Protein AF-A0A922MV18-F1 (afdb_monomer)

Structure (mmCIF, N/CA/C/O backbone):
data_AF-A0A922MV18-F1
#
_entry.id   AF-A0A922MV18-F1
#
loop_
_atom_site.group_PDB
_atom_site.id
_atom_site.type_symbol
_atom_site.label_atom_id
_atom_site.label_alt_id
_atom_site.label_comp_id
_atom_site.label_asym_id
_atom_site.label_entity_id
_atom_site.label_seq_id
_atom_site.pdbx_PDB_ins_code
_atom_site.Ca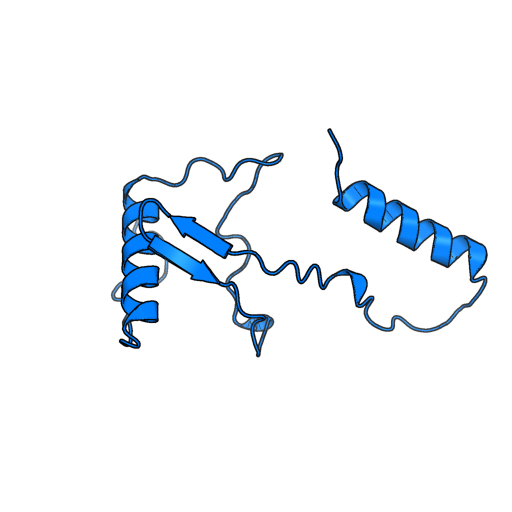rtn_x
_atom_site.Cartn_y
_atom_site.Cartn_z
_atom_site.occupancy
_atom_site.B_iso_or_equiv
_atom_site.auth_seq_id
_atom_site.auth_comp_id
_atom_site.auth_asym_id
_atom_site.auth_atom_id
_atom_site.pdbx_PDB_model_num
ATOM 1 N N . MET A 1 1 ? -24.865 -8.878 10.117 1.00 49.31 1 MET A N 1
ATOM 2 C CA . MET A 1 1 ? -23.537 -8.640 9.509 1.00 49.31 1 MET A CA 1
ATOM 3 C C . MET A 1 1 ? -22.761 -9.949 9.530 1.00 49.31 1 MET A C 1
ATOM 5 O O . MET A 1 1 ? -22.601 -10.530 10.596 1.00 49.31 1 MET A O 1
ATOM 9 N N . TYR A 1 2 ? -22.380 -10.472 8.365 1.00 51.28 2 TYR A N 1
ATOM 10 C CA . TYR A 1 2 ? -21.567 -11.687 8.259 1.00 51.28 2 TYR A CA 1
ATOM 11 C C . TYR A 1 2 ? -20.140 -11.362 8.718 1.00 51.28 2 TYR A C 1
ATOM 13 O O . TYR A 1 2 ? -19.487 -10.519 8.112 1.00 51.28 2 TYR A O 1
ATOM 21 N N . ASN A 1 3 ? -19.680 -11.979 9.811 1.00 59.25 3 ASN A N 1
ATOM 22 C CA . ASN A 1 3 ? -18.330 -11.771 10.331 1.00 59.25 3 ASN A CA 1
ATOM 23 C C . ASN A 1 3 ? -17.463 -13.000 10.002 1.00 59.25 3 ASN A C 1
ATOM 25 O O . ASN A 1 3 ? -17.527 -13.999 10.730 1.00 59.25 3 ASN A O 1
ATOM 29 N N . PRO A 1 4 ? -16.649 -12.947 8.932 1.00 59.06 4 PRO A N 1
ATOM 30 C CA . PRO A 1 4 ? -15.876 -14.095 8.460 1.00 59.06 4 PRO A CA 1
ATOM 31 C C . PRO A 1 4 ? -14.924 -14.643 9.533 1.00 59.06 4 PRO A C 1
ATOM 33 O O . PRO A 1 4 ? -14.683 -15.848 9.588 1.00 59.06 4 PRO A O 1
ATOM 36 N N . ALA A 1 5 ? -14.449 -13.800 10.459 1.00 56.66 5 ALA A N 1
ATOM 37 C CA . ALA A 1 5 ? -13.563 -14.221 11.543 1.00 56.66 5 ALA A CA 1
ATOM 38 C C . ALA A 1 5 ? -14.259 -15.133 12.570 1.00 56.66 5 ALA A C 1
ATOM 40 O O . ALA A 1 5 ? -13.632 -16.039 13.124 1.00 56.66 5 ALA A O 1
ATOM 41 N N . ILE A 1 6 ? -15.556 -14.922 12.822 1.00 68.44 6 ILE A N 1
ATOM 42 C CA . ILE A 1 6 ? -16.352 -15.770 13.723 1.00 68.44 6 ILE A CA 1
ATOM 43 C C . ILE A 1 6 ? -16.608 -17.129 13.064 1.00 68.44 6 ILE A C 1
ATOM 45 O O . ILE A 1 6 ? -16.490 -18.165 13.718 1.00 68.44 6 ILE A O 1
ATOM 49 N N . THR A 1 7 ? -16.905 -17.133 11.765 1.00 70.94 7 THR A N 1
ATOM 50 C CA . THR A 1 7 ? -17.158 -18.347 10.978 1.00 70.94 7 THR A CA 1
ATOM 51 C C . THR A 1 7 ? -15.931 -19.256 10.937 1.00 70.94 7 THR A C 1
ATOM 53 O O . THR A 1 7 ? -16.041 -20.448 11.209 1.00 70.94 7 THR A O 1
ATOM 56 N N . VAL A 1 8 ? -14.745 -18.685 10.704 1.00 67.62 8 VAL A N 1
ATOM 57 C CA . VAL A 1 8 ? -13.473 -19.430 10.677 1.00 67.62 8 VAL A CA 1
ATOM 58 C C . VAL A 1 8 ? -13.162 -20.055 12.039 1.00 67.62 8 VAL A C 1
ATOM 60 O O . VAL A 1 8 ? -12.853 -21.241 12.115 1.00 67.62 8 VAL A O 1
ATOM 63 N N . ARG A 1 9 ? -13.338 -19.305 13.138 1.00 70.94 9 ARG A N 1
ATOM 64 C CA . ARG A 1 9 ? -13.160 -19.844 14.499 1.00 70.94 9 ARG A CA 1
ATOM 65 C C . ARG A 1 9 ? -14.120 -20.993 14.801 1.00 70.94 9 ARG A C 1
ATOM 67 O O . ARG A 1 9 ? -13.731 -21.954 15.456 1.00 70.94 9 ARG A O 1
ATOM 74 N N . ARG A 1 10 ? -15.368 -20.898 14.335 1.00 73.38 10 ARG A N 1
ATOM 75 C CA . ARG A 1 10 ? -16.366 -21.963 14.503 1.00 73.38 10 ARG A CA 1
ATOM 76 C C . ARG A 1 10 ? -15.973 -23.228 13.746 1.00 73.38 10 ARG A C 1
ATOM 78 O O . ARG A 1 10 ? -16.091 -24.305 14.316 1.00 73.38 10 ARG A O 1
ATOM 85 N N . ILE A 1 11 ? -15.469 -23.100 12.520 1.00 77.00 11 ILE A N 1
ATOM 86 C CA . ILE A 1 11 ? -14.998 -24.234 11.711 1.00 77.00 11 ILE A CA 1
ATOM 87 C C . ILE A 1 11 ? -13.788 -24.912 12.370 1.00 77.00 11 ILE A C 1
ATOM 89 O O . ILE A 1 11 ? -13.792 -26.131 12.510 1.00 77.00 11 ILE A O 1
ATOM 93 N N . ASP A 1 12 ? -12.813 -24.145 12.867 1.00 65.75 12 ASP A N 1
ATOM 94 C CA . ASP A 1 12 ? -11.641 -24.691 13.574 1.00 65.75 12 ASP A CA 1
ATOM 95 C C . ASP A 1 12 ? -12.033 -25.485 14.827 1.00 65.75 12 ASP A C 1
ATOM 97 O O . ASP A 1 12 ? -11.519 -26.577 15.083 1.00 65.75 12 ASP A O 1
ATOM 101 N N . VAL A 1 13 ? -12.975 -24.950 15.608 1.00 73.88 13 VAL A N 1
ATOM 102 C CA . VAL A 1 13 ? -13.514 -25.640 16.787 1.00 73.88 13 VAL A CA 1
ATOM 103 C C . VAL A 1 13 ? -14.234 -26.923 16.376 1.00 73.88 13 VAL A C 1
ATOM 105 O O . VAL A 1 13 ? -14.047 -27.956 17.013 1.00 73.88 13 VAL A O 1
ATOM 108 N N . LEU A 1 14 ? -15.012 -26.886 15.295 1.00 77.25 14 LEU A N 1
ATOM 109 C CA . LEU A 1 14 ? -15.774 -28.031 14.804 1.00 77.25 14 LEU A CA 1
ATOM 110 C C . LEU A 1 14 ? -14.843 -29.152 14.310 1.00 77.25 14 LEU A C 1
ATOM 112 O O . LEU A 1 14 ? -15.015 -30.303 14.706 1.00 77.25 14 LEU A O 1
ATOM 116 N N . ILE A 1 15 ? -13.796 -28.814 13.549 1.00 74.19 15 ILE A N 1
ATOM 117 C CA . ILE A 1 15 ? -12.749 -29.753 13.107 1.00 74.19 15 ILE A CA 1
ATOM 118 C C . ILE A 1 15 ? -12.022 -30.364 14.312 1.00 74.19 15 ILE A C 1
ATOM 120 O O . ILE A 1 15 ? -11.760 -31.566 14.330 1.00 74.19 15 ILE A O 1
ATOM 124 N N . ARG A 1 16 ? -11.736 -29.565 15.350 1.00 65.62 16 ARG A N 1
ATOM 125 C CA . ARG A 1 16 ? -11.120 -30.053 16.593 1.00 65.62 16 ARG A CA 1
ATOM 126 C C . ARG A 1 16 ? -12.012 -31.053 17.329 1.00 65.62 16 ARG A C 1
ATOM 128 O O . ARG A 1 16 ? -11.499 -32.043 17.844 1.00 65.62 16 ARG A O 1
ATOM 135 N N . ILE A 1 17 ? -13.316 -30.786 17.393 1.00 79.62 17 ILE A N 1
ATOM 136 C CA . ILE A 1 17 ? -14.289 -31.647 18.078 1.00 79.62 17 ILE A CA 1
ATOM 137 C C . ILE A 1 17 ? -14.483 -32.957 17.307 1.00 79.62 17 ILE A C 1
ATOM 139 O O . ILE A 1 17 ? -14.427 -34.025 17.908 1.00 79.62 17 ILE A O 1
ATOM 143 N N . LEU A 1 18 ? -14.659 -32.894 15.983 1.00 79.94 18 LEU A N 1
ATOM 144 C CA . LEU A 1 18 ? -14.866 -34.088 15.155 1.00 79.94 18 LEU A CA 1
ATOM 145 C C . LEU A 1 18 ? -13.595 -34.920 14.957 1.00 79.94 18 LEU A C 1
ATOM 147 O O . LEU A 1 18 ? -13.676 -36.135 14.807 1.00 79.94 18 LEU A O 1
ATOM 151 N N . GLY A 1 19 ? -12.421 -34.288 14.939 1.00 67.62 19 GLY A N 1
ATOM 152 C CA . GLY A 1 19 ? -11.176 -34.951 14.567 1.00 67.62 19 GLY A CA 1
ATOM 153 C C . GLY A 1 19 ? -10.583 -35.875 15.630 1.00 67.62 19 GLY A C 1
ATOM 154 O O . GLY A 1 19 ? -9.706 -36.656 15.278 1.00 67.62 19 GLY A O 1
ATOM 155 N N . ASN A 1 20 ? 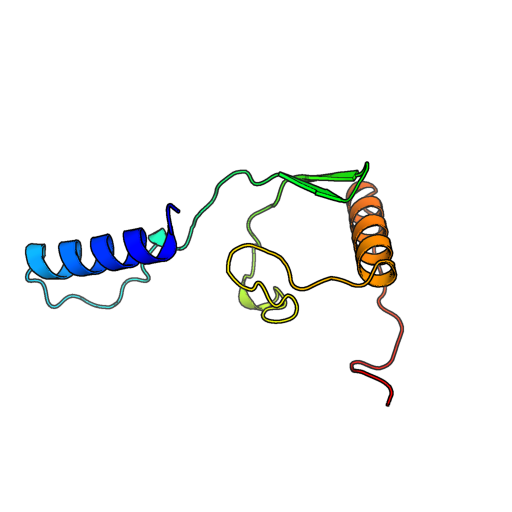-10.996 -35.771 16.902 1.00 63.31 20 ASN A N 1
ATOM 156 C CA . ASN A 1 20 ? -10.511 -36.506 18.091 1.00 63.31 20 ASN A CA 1
ATOM 157 C C . ASN A 1 20 ? -8.987 -36.804 18.163 1.00 63.31 20 ASN A C 1
ATOM 159 O O . ASN A 1 20 ? -8.542 -37.692 18.891 1.00 63.31 20 ASN A O 1
ATOM 163 N N . ARG A 1 21 ? -8.155 -36.071 17.410 1.00 56.44 21 ARG A N 1
ATOM 164 C CA . ARG A 1 21 ? -6.736 -36.364 17.186 1.00 56.44 21 ARG A CA 1
ATOM 165 C C . ARG A 1 21 ? -5.859 -35.377 17.943 1.00 56.44 21 ARG A C 1
ATOM 167 O O . ARG A 1 21 ? -5.876 -34.175 17.688 1.00 56.44 21 ARG A O 1
ATOM 174 N N . LYS A 1 22 ? -5.011 -35.916 18.822 1.00 59.38 22 LYS A N 1
ATOM 175 C CA . LYS A 1 22 ? -3.792 -35.255 19.304 1.00 59.38 22 LYS A CA 1
ATOM 176 C C . LYS A 1 22 ? -2.749 -35.284 18.183 1.00 59.38 22 LYS A C 1
ATOM 178 O O . LYS A 1 22 ? -1.904 -36.170 18.167 1.00 59.38 22 LYS A O 1
ATOM 183 N N . VAL A 1 23 ? -2.820 -34.369 17.219 1.00 50.91 23 VAL A N 1
ATOM 184 C CA . VAL A 1 23 ? -1.764 -34.227 16.206 1.00 50.91 23 VAL A CA 1
ATOM 185 C C . VAL A 1 23 ? -1.444 -32.750 16.018 1.00 50.91 23 VAL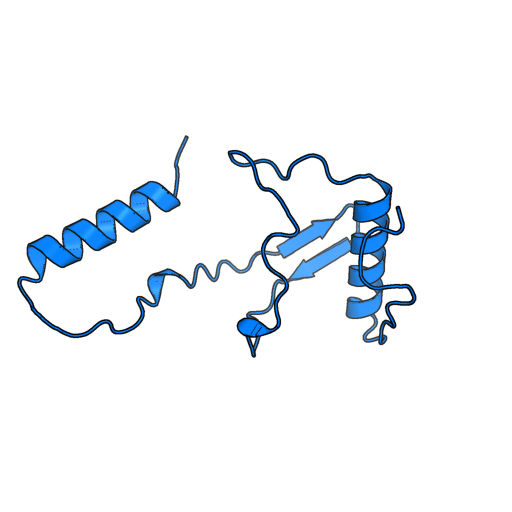 A C 1
ATOM 187 O O . VAL A 1 23 ? -2.285 -31.975 15.585 1.00 50.91 23 VAL A O 1
ATOM 190 N N . ILE A 1 24 ? -0.229 -32.419 16.464 1.00 50.34 24 ILE A N 1
ATOM 191 C CA . ILE A 1 24 ? 0.741 -31.435 15.969 1.00 50.34 24 ILE A CA 1
ATOM 192 C C . ILE A 1 24 ? 0.139 -30.281 15.163 1.00 50.34 24 ILE A C 1
ATOM 194 O O . ILE A 1 24 ? -0.439 -30.485 14.101 1.00 50.34 24 ILE A O 1
ATOM 198 N N . LEU A 1 25 ? 0.378 -29.067 15.668 1.00 52.53 25 LEU A N 1
ATOM 199 C CA . LEU A 1 25 ? 0.147 -27.764 15.043 1.00 52.53 25 LEU A CA 1
ATOM 200 C C . LEU A 1 25 ? 0.794 -27.677 13.644 1.00 52.53 25 LEU A C 1
ATOM 202 O O . LEU A 1 25 ? 1.798 -26.997 13.453 1.00 52.53 25 LEU A O 1
ATOM 206 N N . ALA A 1 26 ? 0.228 -28.350 12.648 1.00 52.91 26 ALA A N 1
ATOM 207 C CA . ALA A 1 26 ? 0.424 -27.979 11.262 1.00 52.91 26 ALA A CA 1
ATOM 208 C C . ALA A 1 26 ? -0.321 -26.656 11.076 1.00 52.91 26 ALA A C 1
ATOM 210 O O . ALA A 1 26 ? -1.518 -26.561 11.360 1.00 52.91 26 ALA A O 1
ATOM 211 N N . ALA A 1 27 ? 0.421 -25.614 10.701 1.00 50.72 27 ALA A N 1
ATOM 212 C CA . ALA A 1 27 ? -0.105 -24.274 10.503 1.00 50.72 27 ALA A CA 1
ATOM 213 C C . ALA A 1 27 ? -1.348 -24.341 9.611 1.00 50.72 27 ALA A C 1
ATOM 215 O O . ALA A 1 27 ? -1.271 -24.789 8.471 1.00 50.72 27 ALA A O 1
ATOM 216 N N . ASN A 1 28 ? -2.487 -23.926 10.164 1.00 46.84 28 ASN A N 1
ATOM 217 C CA . ASN A 1 28 ? -3.772 -23.954 9.488 1.00 46.84 28 ASN A CA 1
ATOM 218 C C . ASN A 1 28 ? -3.688 -23.085 8.215 1.00 46.84 28 ASN A C 1
ATOM 220 O O . ASN A 1 28 ? -3.584 -21.856 8.340 1.00 46.84 28 ASN A O 1
ATOM 224 N N . PRO A 1 29 ? -3.711 -23.668 6.998 1.00 48.69 29 PRO A N 1
ATOM 225 C CA . PRO A 1 29 ? -3.604 -22.896 5.766 1.00 48.69 29 PRO A CA 1
ATOM 226 C C . PRO A 1 29 ? -4.851 -22.038 5.524 1.00 48.69 29 PRO A C 1
ATOM 228 O O . PRO A 1 29 ? -4.818 -21.164 4.675 1.00 48.69 29 PRO A O 1
ATOM 231 N N . VAL A 1 30 ? -5.922 -22.174 6.320 1.00 46.12 30 VAL A N 1
ATOM 232 C CA . VAL A 1 30 ? -7.163 -21.377 6.210 1.00 46.12 30 VAL A CA 1
ATOM 233 C C . VAL A 1 30 ? -6.939 -19.867 6.441 1.00 46.12 30 VAL A C 1
ATOM 235 O O . VAL A 1 30 ? -7.814 -19.049 6.165 1.00 46.12 30 VAL A O 1
ATOM 238 N N . ARG A 1 31 ? -5.740 -19.443 6.870 1.00 43.03 31 ARG A N 1
ATOM 239 C CA . ARG A 1 31 ? -5.341 -18.024 6.849 1.00 43.03 31 ARG A CA 1
ATOM 240 C C . ARG A 1 31 ? -4.967 -17.487 5.464 1.00 43.03 31 ARG A C 1
ATOM 242 O O . ARG A 1 31 ? -4.748 -16.283 5.352 1.00 43.03 31 ARG A O 1
ATOM 249 N N . SER A 1 32 ? -4.917 -18.319 4.427 1.00 40.69 32 SER A N 1
ATOM 250 C CA . SER A 1 32 ? -4.886 -17.863 3.041 1.00 40.69 32 SER A CA 1
ATOM 251 C C . SER A 1 32 ? -6.310 -17.567 2.571 1.00 40.69 32 SER A C 1
ATOM 253 O O . SER A 1 32 ? -6.873 -18.299 1.760 1.00 40.69 32 SER A O 1
ATOM 255 N N . TYR A 1 33 ? -6.895 -16.468 3.054 1.00 40.59 33 TYR A N 1
ATOM 256 C CA . TYR A 1 33 ? -7.852 -15.755 2.209 1.00 40.59 33 TYR A CA 1
ATOM 257 C C . TYR A 1 33 ? -7.032 -15.151 1.068 1.00 40.59 33 TYR A C 1
ATOM 259 O O . TYR A 1 33 ? -6.499 -14.052 1.173 1.00 40.59 33 TYR A O 1
ATOM 267 N N . SER A 1 34 ? -6.834 -15.953 0.026 1.00 44.09 34 SER A N 1
ATOM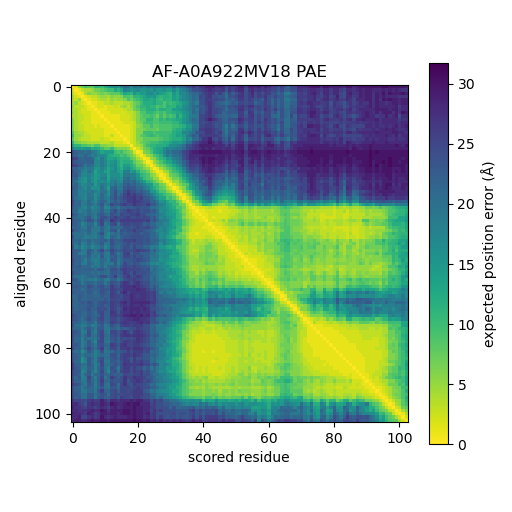 268 C CA . SER A 1 34 ? -6.457 -15.481 -1.297 1.00 44.09 34 SER A CA 1
ATOM 269 C C . SER A 1 34 ? -7.761 -15.257 -2.048 1.00 44.09 34 SER A C 1
ATOM 271 O O . SER A 1 34 ? -8.128 -16.057 -2.901 1.00 44.09 34 SER A O 1
ATOM 273 N N . SER A 1 35 ? -8.511 -14.220 -1.682 1.00 46.22 35 SER A N 1
ATOM 274 C CA . SER A 1 35 ? -9.331 -13.577 -2.698 1.00 46.22 35 SER A CA 1
ATOM 275 C C . SER A 1 35 ? -8.374 -12.752 -3.546 1.00 46.22 35 SER A C 1
ATOM 277 O O . SER A 1 35 ? -7.442 -12.138 -3.024 1.00 46.22 35 SER A O 1
ATOM 279 N N . GLU A 1 36 ? -8.544 -12.801 -4.859 1.00 56.50 36 GLU A N 1
ATOM 280 C CA . GLU A 1 36 ? -7.896 -11.903 -5.811 1.00 56.50 36 GLU A CA 1
ATOM 281 C C . GLU A 1 36 ? -8.381 -10.468 -5.537 1.00 56.50 36 GLU A C 1
ATOM 283 O O . GLU A 1 36 ? -9.191 -9.902 -6.266 1.00 56.50 36 GLU A O 1
ATOM 288 N N . ASP A 1 37 ? -7.952 -9.891 -4.413 1.00 71.19 37 ASP A N 1
ATOM 289 C CA . ASP A 1 37 ? -8.404 -8.586 -3.961 1.00 71.19 37 ASP A CA 1
ATOM 290 C C . ASP A 1 37 ? -7.656 -7.525 -4.763 1.00 71.19 37 ASP A C 1
ATOM 292 O O . ASP A 1 37 ? -6.441 -7.326 -4.666 1.00 71.19 37 ASP A O 1
ATOM 296 N N . LYS A 1 38 ? -8.414 -6.831 -5.598 1.00 81.56 38 LYS A N 1
ATOM 297 C CA . LYS A 1 38 ? -7.978 -5.632 -6.295 1.00 81.56 38 LYS A CA 1
ATOM 298 C C . LYS A 1 38 ? -8.164 -4.441 -5.356 1.00 81.56 38 LYS A C 1
ATOM 300 O O . LYS A 1 38 ? -9.271 -4.167 -4.906 1.00 81.56 38 LYS A O 1
ATOM 305 N N . VAL A 1 39 ? -7.087 -3.714 -5.066 1.00 84.94 39 VAL A N 1
ATOM 306 C CA . VAL A 1 39 ? -7.144 -2.480 -4.267 1.00 84.94 39 VAL A CA 1
ATOM 307 C C . VAL A 1 39 ? -7.306 -1.299 -5.207 1.00 84.94 39 VAL A C 1
ATOM 309 O O . VAL A 1 39 ? -6.570 -1.166 -6.185 1.00 84.94 39 VAL A O 1
ATOM 312 N N . THR A 1 40 ? -8.260 -0.426 -4.907 1.00 86.12 40 THR A N 1
ATOM 313 C CA . THR A 1 40 ? -8.508 0.823 -5.636 1.00 86.12 40 THR A CA 1
ATOM 314 C C . THR A 1 40 ? -8.344 2.007 -4.692 1.00 86.12 40 THR A C 1
ATOM 316 O O . THR A 1 40 ? -9.023 2.073 -3.668 1.00 86.12 40 THR A O 1
ATOM 319 N N . ILE A 1 41 ? -7.477 2.963 -5.032 1.00 87.06 41 ILE A N 1
ATOM 320 C CA . ILE A 1 41 ? -7.369 4.246 -4.323 1.00 87.06 41 ILE A CA 1
ATOM 321 C C . ILE A 1 41 ? -7.655 5.365 -5.321 1.00 87.06 41 ILE A C 1
ATOM 323 O O . ILE A 1 41 ? -6.758 5.831 -6.023 1.00 87.06 41 ILE A O 1
ATOM 327 N N . GLY A 1 42 ? -8.904 5.832 -5.352 1.00 85.25 42 GLY A N 1
ATOM 328 C CA . GLY A 1 42 ? -9.375 6.779 -6.362 1.00 85.25 42 GLY A CA 1
ATOM 329 C C . GLY A 1 42 ? -9.385 6.146 -7.750 1.00 85.25 42 GLY A C 1
ATOM 330 O O . GLY A 1 42 ? -10.107 5.187 -7.982 1.00 85.25 42 GLY A O 1
ATO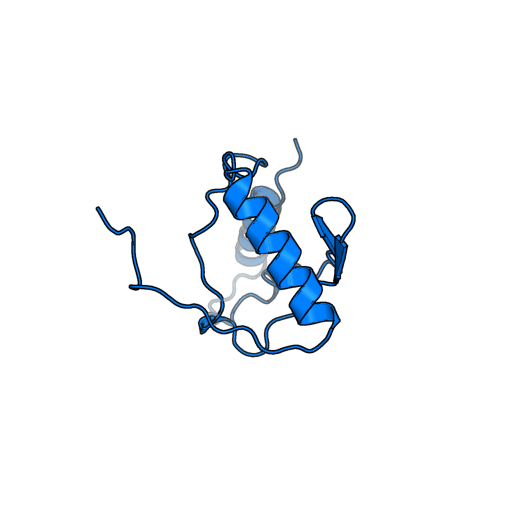M 331 N N . ASP A 1 43 ? -8.569 6.688 -8.646 1.00 88.94 43 ASP A N 1
ATOM 332 C CA . ASP A 1 43 ? -8.431 6.312 -10.055 1.00 88.94 43 ASP A CA 1
ATOM 333 C C . ASP A 1 43 ? -7.407 5.191 -10.306 1.00 88.94 43 ASP A C 1
ATOM 335 O O . ASP A 1 43 ? -7.362 4.608 -11.388 1.00 88.94 43 ASP A O 1
ATOM 339 N N . VAL A 1 44 ? -6.590 4.860 -9.304 1.00 90.06 44 VAL A N 1
ATOM 340 C CA . VAL A 1 44 ? -5.500 3.886 -9.436 1.00 90.06 44 VAL A CA 1
ATOM 341 C C . VAL A 1 44 ? -5.921 2.561 -8.832 1.00 90.06 44 VAL A C 1
ATOM 343 O O . VAL A 1 44 ? -6.422 2.515 -7.704 1.00 90.06 44 VAL A O 1
ATOM 346 N N . SER A 1 45 ? -5.679 1.478 -9.566 1.00 90.00 45 SER A N 1
ATOM 347 C CA . SER A 1 45 ? -5.995 0.139 -9.105 1.00 90.00 45 SER A CA 1
ATOM 348 C C . SER A 1 45 ? -4.865 -0.851 -9.327 1.00 90.00 45 SER A C 1
ATOM 350 O O . SER A 1 45 ? -4.191 -0.810 -10.353 1.00 90.00 45 SER A O 1
ATOM 352 N N . LYS A 1 46 ? -4.680 -1.752 -8.360 1.00 88.06 46 LYS A N 1
ATOM 353 C CA . LYS A 1 46 ? -3.635 -2.768 -8.386 1.00 88.06 46 LYS A CA 1
ATOM 354 C C . LYS A 1 46 ? -4.124 -4.071 -7.761 1.00 88.06 46 LYS A C 1
ATOM 356 O O . LYS A 1 46 ? -4.789 -4.065 -6.727 1.00 88.06 46 LYS A O 1
ATOM 361 N N . GLU A 1 47 ? -3.752 -5.184 -8.377 1.00 89.31 47 GLU A N 1
ATOM 362 C CA . GLU A 1 47 ? -4.009 -6.530 -7.860 1.00 89.31 47 GLU A CA 1
ATOM 363 C C . GLU A 1 47 ? -3.059 -6.860 -6.702 1.00 89.31 47 GLU A C 1
ATOM 365 O O . GLU A 1 47 ? -1.842 -6.633 -6.787 1.00 89.31 47 GLU A O 1
ATOM 370 N N . ILE A 1 48 ? -3.602 -7.390 -5.601 1.00 83.38 48 ILE A N 1
ATOM 371 C CA . ILE A 1 48 ? -2.793 -7.822 -4.462 1.00 83.38 48 ILE A CA 1
ATOM 372 C C . ILE A 1 48 ? -2.086 -9.129 -4.812 1.00 83.38 48 ILE A C 1
ATOM 374 O O . ILE A 1 48 ? -2.705 -10.160 -5.056 1.00 83.38 48 ILE A O 1
ATOM 378 N N . LYS A 1 49 ? -0.752 -9.095 -4.772 1.00 82.88 49 LYS A N 1
ATOM 379 C CA . LYS A 1 49 ? 0.089 -10.289 -4.890 1.00 82.88 49 LYS A CA 1
ATOM 380 C C . LYS A 1 49 ? 0.362 -10.864 -3.507 1.00 82.88 49 LYS A C 1
ATOM 382 O O . LYS A 1 49 ? 0.697 -10.122 -2.581 1.00 82.88 49 LYS A O 1
ATOM 387 N N . SER A 1 50 ? 0.303 -12.188 -3.383 1.00 81.50 50 SER A N 1
ATOM 388 C CA . SER A 1 50 ? 0.737 -12.873 -2.167 1.00 81.50 50 SER A CA 1
ATOM 389 C C . SER A 1 50 ? 2.226 -12.580 -1.913 1.00 81.50 50 SER A C 1
ATOM 391 O O . SER A 1 50 ? 3.060 -12.851 -2.787 1.00 81.50 50 SER A O 1
ATOM 393 N N . PRO A 1 51 ? 2.595 -12.016 -0.753 1.00 81.75 51 PRO A N 1
ATOM 394 C CA . PRO A 1 51 ? 3.976 -11.650 -0.472 1.00 81.75 51 PRO A CA 1
ATOM 395 C C . PRO A 1 51 ? 4.852 -12.902 -0.351 1.00 81.75 51 PRO A C 1
ATOM 397 O O . PRO A 1 51 ? 4.508 -13.835 0.370 1.00 81.75 51 PRO A O 1
ATOM 400 N N . LYS A 1 52 ? 6.025 -12.902 -1.001 1.00 83.75 52 LYS A N 1
ATOM 401 C CA . LYS A 1 52 ? 7.000 -14.011 -0.909 1.00 83.75 52 LYS A CA 1
ATOM 402 C C . LYS A 1 52 ? 7.524 -14.220 0.515 1.00 83.75 52 LYS A C 1
ATOM 404 O O . LYS A 1 52 ? 7.815 -15.342 0.906 1.00 83.75 52 LYS A O 1
ATOM 409 N N 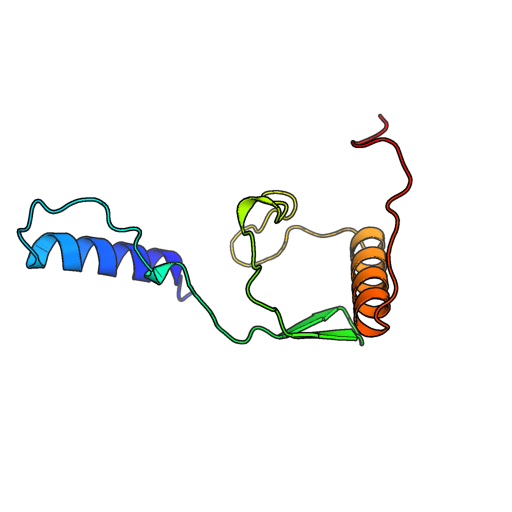. LYS A 1 53 ? 7.667 -13.129 1.273 1.00 84.38 53 LYS A N 1
ATOM 410 C CA . LYS A 1 53 ? 8.131 -13.126 2.663 1.00 84.38 53 LYS A CA 1
ATOM 411 C C . LYS A 1 53 ? 7.173 -12.305 3.505 1.00 84.38 53 LYS A C 1
ATOM 413 O O . LYS A 1 53 ? 7.152 -11.078 3.427 1.00 84.38 53 LYS A O 1
ATOM 418 N N . VAL A 1 54 ? 6.351 -13.000 4.280 1.00 82.25 54 VAL A N 1
ATOM 419 C CA . VAL A 1 54 ? 5.269 -12.379 5.049 1.00 82.25 54 VAL A CA 1
ATOM 420 C C . VAL A 1 54 ? 5.816 -11.574 6.236 1.00 82.25 54 VAL A C 1
ATOM 422 O O . VAL A 1 54 ? 5.186 -10.602 6.646 1.00 82.25 54 VAL A O 1
ATOM 425 N N . GLU A 1 55 ? 6.989 -11.931 6.772 1.00 85.12 55 GLU A N 1
ATOM 426 C CA . GLU A 1 55 ? 7.618 -11.203 7.884 1.00 85.12 55 GLU A CA 1
ATOM 427 C C . GLU A 1 55 ? 8.008 -9.755 7.553 1.00 85.12 55 GLU A C 1
ATOM 429 O O . GLU A 1 55 ? 8.017 -8.915 8.449 1.00 85.12 55 GLU A O 1
ATOM 434 N N . TYR A 1 56 ? 8.285 -9.441 6.283 1.00 83.19 56 TYR A N 1
ATOM 435 C CA . TYR A 1 56 ? 8.668 -8.091 5.856 1.00 83.19 56 TYR A CA 1
ATOM 436 C C . TYR A 1 56 ? 7.476 -7.194 5.544 1.00 83.19 56 TYR A C 1
ATOM 438 O O . TYR A 1 56 ? 7.658 -6.021 5.230 1.00 83.19 56 TYR A O 1
ATOM 446 N N . VAL A 1 57 ? 6.254 -7.723 5.619 1.00 82.88 57 VAL A N 1
ATOM 447 C CA . VAL A 1 57 ? 5.053 -6.922 5.411 1.00 82.88 57 VAL A CA 1
ATOM 448 C C . VAL A 1 57 ? 4.756 -6.155 6.702 1.00 82.88 57 VAL A C 1
ATOM 450 O O . VAL A 1 57 ? 4.490 -6.789 7.728 1.00 82.88 57 VAL A O 1
ATOM 453 N N . PRO A 1 58 ? 4.760 -4.809 6.685 1.00 77.62 58 PRO A N 1
ATOM 454 C CA . PRO A 1 58 ? 4.471 -4.013 7.869 1.00 77.62 58 PRO A CA 1
ATOM 455 C C . PRO A 1 58 ? 3.049 -4.287 8.366 1.00 77.62 58 PRO A C 1
ATOM 457 O O . PRO A 1 58 ? 2.067 -4.124 7.641 1.00 77.62 58 PRO A O 1
ATOM 460 N N . ARG A 1 59 ? 2.926 -4.709 9.625 1.00 75.69 59 ARG A N 1
ATOM 461 C CA . ARG A 1 59 ? 1.638 -4.976 10.281 1.00 75.69 59 ARG A CA 1
ATOM 462 C C . ARG A 1 59 ? 1.333 -3.878 11.296 1.00 75.69 59 ARG A C 1
ATOM 464 O O . ARG A 1 59 ? 2.248 -3.253 11.814 1.00 75.69 59 ARG A O 1
ATOM 471 N N . LYS A 1 60 ? 0.050 -3.707 11.635 1.00 71.88 60 LYS A N 1
ATOM 472 C CA . LYS A 1 60 ? -0.450 -2.787 12.683 1.00 71.88 60 LYS A CA 1
ATOM 473 C C . LYS A 1 60 ? -0.373 -1.280 12.371 1.00 71.88 60 LYS A C 1
ATOM 475 O O . LYS A 1 60 ? -0.639 -0.482 13.259 1.00 71.88 60 LYS A O 1
ATOM 480 N N . TYR A 1 61 ? -0.058 -0.883 11.137 1.00 70.62 61 TYR A N 1
ATOM 481 C CA . TYR A 1 61 ? -0.074 0.533 10.725 1.00 70.62 61 TYR A CA 1
ATOM 482 C C . TYR A 1 61 ? -1.474 1.040 10.363 1.00 70.62 61 TYR A C 1
ATOM 484 O O . TYR A 1 61 ? -1.759 2.225 10.497 1.00 70.62 61 TYR A O 1
ATOM 492 N N . LEU A 1 62 ? -2.350 0.136 9.924 1.00 70.00 62 LEU A N 1
ATOM 493 C CA . LEU A 1 62 ? -3.758 0.415 9.680 1.00 70.00 62 LEU A CA 1
ATOM 494 C C . LEU A 1 62 ? -4.554 -0.140 10.859 1.00 70.00 62 LEU A C 1
ATOM 496 O O . LEU A 1 62 ? -4.520 -1.344 11.122 1.00 70.00 62 LEU A O 1
ATOM 500 N N . THR A 1 63 ? -5.231 0.743 11.586 1.00 64.38 63 THR A N 1
ATOM 501 C CA . THR A 1 63 ? -6.235 0.339 12.572 1.00 64.38 63 THR A CA 1
ATOM 502 C C . THR A 1 63 ? -7.547 0.188 11.817 1.00 64.38 63 THR A 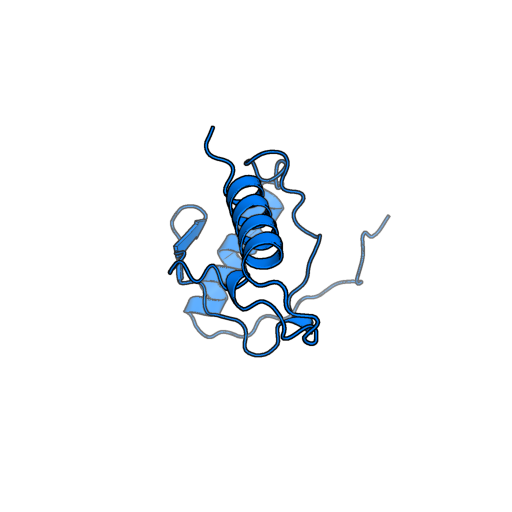C 1
ATOM 504 O O . THR A 1 63 ? -8.073 1.150 11.268 1.00 64.38 63 THR A O 1
ATOM 507 N N . ILE A 1 64 ? -8.008 -1.049 11.681 1.00 62.72 64 ILE A N 1
ATOM 508 C CA . ILE A 1 64 ? -9.304 -1.363 11.080 1.00 62.72 64 ILE A CA 1
ATOM 509 C C . ILE A 1 64 ? -10.240 -1.568 12.267 1.00 62.72 64 ILE A C 1
ATOM 511 O O . ILE A 1 64 ? -10.035 -2.511 13.033 1.00 62.72 64 ILE A O 1
ATOM 515 N N . GLU A 1 65 ? -11.194 -0.660 12.460 1.00 55.88 65 GLU A N 1
ATOM 516 C CA . GLU A 1 65 ? -12.240 -0.802 13.475 1.00 55.88 65 GLU A CA 1
ATOM 517 C C . GLU A 1 65 ? -13.522 -1.272 12.771 1.00 55.88 65 GLU A C 1
ATOM 519 O O . GLU A 1 65 ? -13.968 -0.661 11.805 1.00 55.88 65 GLU A O 1
ATOM 524 N N . ASP A 1 66 ? -14.041 -2.422 13.214 1.00 48.09 66 ASP A N 1
ATOM 525 C CA . ASP A 1 66 ? -15.307 -3.099 12.870 1.00 48.09 66 ASP A CA 1
ATOM 526 C C . ASP A 1 66 ? -15.684 -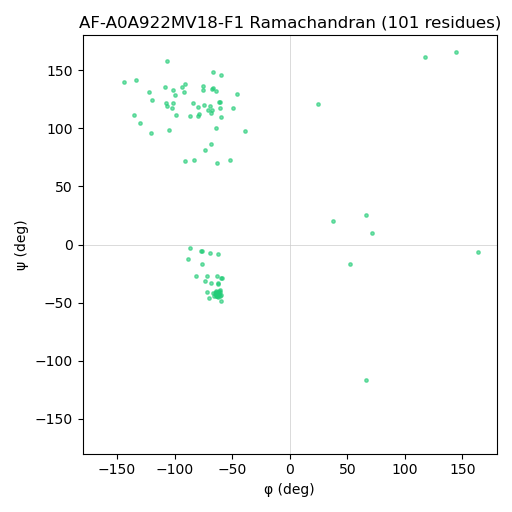3.389 11.408 1.00 48.09 66 ASP A C 1
ATOM 528 O O . ASP A 1 66 ? -16.510 -4.268 11.200 1.00 48.09 66 ASP A O 1
ATOM 532 N N . THR A 1 67 ? -15.057 -2.747 10.425 1.00 54.12 67 THR A N 1
ATOM 533 C CA . THR A 1 67 ? -15.061 -2.996 8.962 1.00 54.12 67 THR A CA 1
ATOM 534 C C . THR A 1 67 ? -14.537 -1.768 8.209 1.00 54.12 67 THR A C 1
ATOM 536 O O . THR A 1 67 ? -14.337 -1.828 6.998 1.00 54.12 67 THR A O 1
ATOM 539 N N . GLU A 1 68 ? -14.287 -0.662 8.911 1.00 52.56 68 GLU A N 1
ATOM 540 C CA . GLU A 1 68 ? -13.815 0.591 8.345 1.00 52.56 68 GLU A CA 1
ATOM 541 C C . GLU A 1 68 ? -12.354 0.824 8.734 1.00 52.56 68 GLU A C 1
ATOM 543 O O . GLU A 1 68 ? -11.917 0.619 9.871 1.00 52.56 68 GLU A O 1
ATOM 548 N N . ILE A 1 69 ? -11.552 1.236 7.755 1.00 62.06 69 ILE A N 1
ATOM 549 C CA . ILE A 1 69 ? -10.194 1.697 8.023 1.00 62.06 69 ILE A CA 1
ATOM 550 C C . ILE A 1 69 ? -10.349 3.006 8.797 1.00 62.06 69 ILE A C 1
ATOM 552 O O . ILE A 1 69 ? -10.876 3.973 8.243 1.00 62.06 69 ILE A O 1
ATOM 556 N N . LYS A 1 70 ? -9.901 3.043 10.061 1.00 59.50 70 LYS A N 1
ATOM 557 C CA . LYS A 1 70 ? -9.866 4.271 10.863 1.00 59.50 70 LYS A CA 1
ATOM 558 C C . LYS A 1 70 ? -9.288 5.386 10.007 1.00 59.50 70 LYS A C 1
ATOM 560 O O . LYS A 1 70 ? -8.252 5.180 9.372 1.00 59.50 70 LYS A O 1
ATOM 565 N N . SER A 1 71 ? -9.993 6.517 9.970 1.00 59.91 71 SER A N 1
ATOM 566 C CA . SER A 1 71 ? -9.806 7.605 9.008 1.00 59.91 71 SER A CA 1
ATOM 567 C C . SER A 1 71 ? -8.332 7.867 8.685 1.00 59.91 71 SER A C 1
ATOM 569 O O . SER A 1 71 ? -7.601 8.552 9.403 1.00 59.91 71 SER A O 1
ATOM 571 N N . LEU A 1 72 ? -7.877 7.299 7.567 1.00 72.06 72 LEU A N 1
ATOM 572 C CA . LEU A 1 72 ? -6.580 7.639 7.008 1.00 72.06 72 LEU A CA 1
ATOM 573 C C . LEU A 1 72 ? -6.630 9.109 6.608 1.00 72.06 72 LEU A C 1
ATOM 575 O O . LEU A 1 72 ? -7.566 9.552 5.938 1.00 72.06 72 LEU A O 1
ATOM 579 N N . SER A 1 73 ? -5.610 9.869 6.998 1.00 81.44 73 SER A N 1
ATOM 580 C CA . SER A 1 73 ? -5.515 11.257 6.561 1.00 81.44 73 SER A CA 1
ATOM 581 C C . SER A 1 73 ? -5.447 11.320 5.028 1.00 81.44 73 SER A C 1
ATOM 583 O O . SER A 1 73 ? -4.859 10.451 4.374 1.00 81.44 73 SER A O 1
ATOM 585 N N . GLN A 1 74 ? -6.026 12.365 4.433 1.00 84.94 74 GLN A N 1
ATOM 586 C CA . GLN A 1 74 ? -6.012 12.543 2.976 1.00 84.94 74 GLN A CA 1
ATOM 587 C C . GLN A 1 74 ? -4.585 12.641 2.411 1.00 84.94 74 GLN A C 1
ATOM 589 O O . GLN A 1 74 ? -4.335 12.222 1.281 1.00 84.94 74 GLN A O 1
ATOM 594 N N . SER A 1 75 ? -3.622 13.136 3.198 1.00 85.69 75 SER A N 1
ATOM 595 C CA . SER A 1 75 ? -2.208 13.123 2.810 1.00 85.69 75 SER A CA 1
ATOM 596 C C . SER A 1 75 ? -1.656 11.698 2.746 1.00 85.69 75 SER A C 1
ATOM 598 O O . SER A 1 75 ? -0.976 11.361 1.779 1.00 85.69 75 SER A O 1
ATOM 600 N N . THR A 1 76 ? -2.001 10.830 3.702 1.00 84.19 76 THR A N 1
ATOM 601 C CA . THR A 1 76 ? -1.612 9.413 3.674 1.00 84.19 76 THR A CA 1
ATOM 602 C C . THR A 1 76 ? -2.209 8.690 2.468 1.00 84.19 76 THR A C 1
ATOM 604 O O . THR A 1 76 ? -1.485 7.975 1.781 1.00 84.19 76 THR A O 1
ATOM 607 N N . LEU A 1 77 ? -3.493 8.906 2.158 1.00 86.69 77 LEU A N 1
ATOM 608 C CA . LEU A 1 77 ? -4.138 8.307 0.981 1.00 86.69 77 LEU A CA 1
ATOM 609 C C . LEU A 1 77 ? -3.501 8.772 -0.330 1.00 86.69 77 LEU A C 1
ATOM 611 O O . LEU A 1 77 ? -3.256 7.953 -1.216 1.00 86.69 77 LEU A O 1
ATOM 615 N N . ARG A 1 78 ? -3.177 10.065 -0.443 1.00 89.12 78 ARG A N 1
ATOM 616 C CA . ARG A 1 78 ? -2.453 10.606 -1.600 1.00 89.12 78 ARG A CA 1
ATOM 617 C C . ARG A 1 78 ? -1.076 9.960 -1.755 1.00 89.12 78 ARG A C 1
ATOM 619 O O . ARG A 1 78 ? -0.719 9.560 -2.859 1.00 89.12 78 ARG A O 1
ATOM 626 N N . ASN A 1 79 ? -0.334 9.809 -0.659 1.00 88.50 79 ASN A N 1
ATOM 627 C CA . ASN A 1 79 ? 0.977 9.162 -0.677 1.00 88.50 79 ASN A CA 1
ATOM 628 C C . ASN A 1 79 ? 0.866 7.683 -1.075 1.00 88.50 79 ASN A C 1
ATOM 630 O O . ASN A 1 79 ? 1.634 7.222 -1.911 1.00 88.50 79 ASN A O 1
ATOM 634 N N . LEU A 1 80 ? -0.115 6.947 -0.538 1.00 88.56 80 LEU A N 1
ATOM 635 C CA . LEU A 1 80 ? -0.369 5.550 -0.910 1.00 88.56 80 LEU A CA 1
ATOM 636 C C . LEU A 1 80 ? -0.755 5.409 -2.387 1.00 88.56 80 LEU A C 1
ATOM 638 O O . LEU A 1 80 ? -0.256 4.506 -3.056 1.00 88.56 80 LEU A O 1
ATOM 642 N N . ARG A 1 81 ? -1.583 6.320 -2.915 1.00 91.38 81 ARG A N 1
ATOM 643 C CA . ARG A 1 81 ? -1.916 6.366 -4.346 1.00 91.38 81 ARG A CA 1
ATOM 644 C C . ARG A 1 81 ? -0.666 6.572 -5.198 1.00 91.38 81 ARG A C 1
ATOM 646 O O . ARG A 1 81 ? -0.450 5.822 -6.142 1.00 91.38 81 ARG A O 1
ATOM 653 N N . TRP A 1 82 ? 0.170 7.547 -4.849 1.00 91.06 82 TRP A N 1
ATOM 654 C CA . TRP A 1 82 ? 1.411 7.820 -5.573 1.00 91.06 82 TRP A CA 1
ATOM 655 C C . TRP A 1 82 ? 2.377 6.630 -5.528 1.00 91.06 82 TRP A C 1
ATOM 657 O O . TRP A 1 82 ? 2.927 6.246 -6.558 1.00 91.06 82 TRP A O 1
ATOM 667 N N . MET A 1 83 ? 2.516 5.985 -4.365 1.00 91.31 83 MET A N 1
ATOM 668 C CA . MET A 1 83 ? 3.325 4.773 -4.225 1.00 91.31 83 MET A CA 1
ATOM 669 C C . MET A 1 83 ? 2.805 3.630 -5.105 1.00 91.31 83 MET A C 1
ATOM 671 O O . MET A 1 83 ? 3.586 2.932 -5.745 1.00 91.31 83 MET A O 1
ATOM 675 N N . MET A 1 84 ? 1.482 3.471 -5.193 1.00 90.50 84 MET A N 1
ATOM 676 C CA . MET A 1 84 ? 0.857 2.490 -6.079 1.00 90.50 84 MET A CA 1
ATOM 677 C C . MET A 1 84 ? 1.125 2.800 -7.557 1.00 90.50 84 MET A C 1
ATOM 679 O O . MET A 1 84 ? 1.442 1.890 -8.314 1.00 90.50 84 MET A O 1
ATOM 683 N N . GLN A 1 85 ? 1.053 4.070 -7.967 1.00 92.62 85 GLN A N 1
ATOM 684 C CA . GLN A 1 85 ? 1.381 4.485 -9.337 1.00 92.62 85 GLN A CA 1
ATOM 685 C C . GLN A 1 85 ? 2.850 4.222 -9.680 1.00 92.62 85 GLN A C 1
ATOM 687 O O . GLN A 1 85 ? 3.149 3.741 -10.769 1.00 92.62 85 GLN A O 1
ATOM 692 N N . LYS A 1 86 ? 3.774 4.520 -8.759 1.00 92.88 86 LYS A N 1
ATOM 693 C CA . LYS A 1 86 ? 5.211 4.284 -8.960 1.00 92.88 86 LYS A CA 1
ATOM 694 C C . LYS A 1 86 ? 5.541 2.807 -9.111 1.00 92.88 86 LYS A C 1
ATOM 696 O O . LYS A 1 86 ? 6.301 2.447 -10.005 1.00 92.88 86 LYS A O 1
ATOM 701 N N . ASP A 1 87 ? 4.905 1.969 -8.305 1.00 90.81 87 ASP A N 1
ATOM 702 C CA . ASP A 1 87 ? 5.044 0.525 -8.420 1.00 90.81 87 ASP A CA 1
ATOM 703 C C . ASP A 1 87 ? 4.500 -0.011 -9.760 1.00 90.81 87 ASP A C 1
ATOM 705 O O . ASP A 1 87 ? 5.164 -0.831 -10.390 1.00 90.81 87 ASP A O 1
ATOM 709 N N . LEU A 1 88 ? 3.367 0.507 -10.258 1.00 90.81 88 LEU A N 1
ATOM 710 C CA . LEU A 1 88 ? 2.844 0.145 -11.587 1.00 90.81 88 LEU A CA 1
ATOM 711 C C . LEU A 1 88 ? 3.800 0.531 -12.726 1.00 90.81 88 LEU A C 1
ATOM 713 O O . LEU A 1 88 ? 3.881 -0.179 -13.725 1.00 90.81 88 LEU A O 1
ATOM 717 N N . LEU A 1 89 ? 4.538 1.632 -12.574 1.00 93.69 89 LEU A N 1
ATOM 718 C CA . LEU A 1 89 ? 5.577 2.054 -13.518 1.00 93.69 89 LEU A CA 1
ATOM 719 C C . LEU A 1 89 ? 6.879 1.245 -13.388 1.00 93.69 89 LEU A C 1
ATOM 721 O O . LEU A 1 89 ? 7.800 1.467 -14.171 1.00 93.69 89 LEU A O 1
ATOM 725 N N . GLY A 1 90 ? 6.986 0.353 -12.398 1.00 90.56 90 GLY A N 1
ATOM 726 C CA . GLY A 1 90 ? 8.211 -0.393 -12.109 1.00 90.56 90 GLY A CA 1
ATOM 727 C C . GLY A 1 90 ? 9.359 0.494 -11.626 1.00 90.56 90 GLY A C 1
ATOM 728 O O . GLY A 1 90 ? 10.519 0.155 -11.839 1.00 90.56 90 GLY A O 1
ATOM 729 N N . GLN A 1 91 ? 9.049 1.649 -11.028 1.00 92.12 91 GLN A N 1
ATOM 730 C CA . GLN A 1 91 ? 10.055 2.568 -10.501 1.00 92.12 91 GLN A CA 1
ATOM 731 C C . GLN A 1 91 ? 10.307 2.299 -9.023 1.00 92.12 91 GLN A C 1
ATOM 733 O O . GLN A 1 91 ? 9.371 2.177 -8.229 1.00 92.12 91 GLN A O 1
ATOM 738 N N . ASP A 1 92 ? 11.583 2.292 -8.651 1.00 88.62 92 ASP A N 1
ATOM 739 C CA . ASP A 1 92 ? 11.988 2.184 -7.258 1.00 88.62 92 ASP A CA 1
ATOM 740 C C . ASP A 1 92 ? 11.585 3.428 -6.458 1.00 88.62 92 ASP A C 1
ATOM 742 O O . ASP A 1 92 ? 11.535 4.556 -6.961 1.00 88.62 92 ASP A O 1
ATOM 746 N N . MET A 1 93 ? 11.302 3.215 -5.175 1.00 86.56 93 MET A N 1
ATOM 747 C CA . MET A 1 93 ? 10.927 4.268 -4.240 1.00 86.56 93 MET A CA 1
ATOM 748 C C . MET A 1 93 ? 11.894 4.297 -3.067 1.00 86.56 93 MET A C 1
ATOM 750 O O . MET A 1 93 ? 12.126 3.283 -2.411 1.00 86.56 93 MET A O 1
ATOM 754 N N . PHE A 1 94 ? 12.388 5.489 -2.754 1.00 88.19 94 PHE A N 1
ATOM 755 C CA . PHE A 1 94 ? 13.208 5.729 -1.576 1.00 88.19 94 PHE A CA 1
ATOM 756 C C . PHE A 1 94 ? 12.378 6.481 -0.540 1.00 88.19 94 PHE A C 1
ATOM 758 O O . PHE A 1 94 ? 11.902 7.589 -0.789 1.00 88.19 94 PHE A O 1
ATOM 765 N N . LEU A 1 95 ? 12.191 5.872 0.630 1.00 83.44 95 LEU A N 1
ATOM 766 C CA . LEU A 1 95 ? 11.584 6.548 1.771 1.00 83.44 95 LEU A CA 1
ATOM 767 C C . LEU A 1 95 ? 12.656 7.413 2.435 1.00 83.44 95 LEU A C 1
ATOM 769 O O . LEU A 1 95 ? 13.602 6.895 3.023 1.00 83.44 95 LEU A O 1
ATOM 773 N N . LEU A 1 96 ? 12.515 8.732 2.317 1.00 86.06 96 LEU A N 1
ATOM 774 C CA . LEU A 1 96 ? 13.420 9.700 2.930 1.00 86.06 96 LEU A CA 1
ATOM 775 C C . LEU A 1 96 ? 12.792 10.245 4.218 1.00 86.06 96 LEU A C 1
ATOM 777 O O . LEU A 1 96 ? 11.650 10.702 4.209 1.00 86.06 96 LEU A O 1
ATOM 781 N N . GLY A 1 97 ? 13.536 10.202 5.325 1.00 78.81 97 GLY A N 1
ATOM 782 C CA . GLY A 1 97 ? 13.106 10.746 6.615 1.00 78.81 97 GLY A CA 1
ATOM 783 C C . GLY A 1 97 ? 13.579 9.923 7.811 1.00 78.81 97 GLY A C 1
ATOM 784 O O . GLY A 1 97 ? 14.028 8.786 7.669 1.00 78.81 97 GLY A O 1
ATOM 785 N N . ARG A 1 98 ? 13.481 10.503 9.016 1.00 67.62 98 ARG A N 1
ATOM 786 C CA . ARG A 1 98 ? 13.735 9.764 10.262 1.00 67.62 98 ARG A CA 1
ATOM 787 C C . ARG A 1 98 ? 12.641 8.697 10.426 1.00 67.62 98 ARG A C 1
ATOM 789 O O . ARG A 1 98 ? 11.468 9.016 10.229 1.00 67.62 98 ARG A O 1
ATOM 796 N N . PRO A 1 99 ? 12.979 7.449 10.787 1.00 60.66 99 PRO A N 1
ATOM 797 C CA . PRO A 1 99 ? 11.970 6.448 11.092 1.00 60.66 99 PRO A CA 1
ATOM 798 C C . PRO A 1 99 ? 11.250 6.836 12.392 1.00 60.66 99 PRO A C 1
ATOM 800 O O . PRO A 1 99 ? 11.849 6.834 13.464 1.00 60.66 99 PRO A O 1
ATOM 803 N N . GLY A 1 100 ? 9.964 7.172 12.292 1.00 57.78 100 GLY A N 1
ATOM 804 C CA . GLY A 1 100 ? 9.100 7.480 13.436 1.00 57.78 100 GLY A CA 1
ATOM 805 C C . GLY A 1 100 ? 8.568 8.916 13.435 1.00 57.78 100 GLY A C 1
ATOM 806 O O . GLY A 1 100 ? 9.090 9.771 12.720 1.00 57.78 100 GLY A O 1
ATOM 807 N N . PRO A 1 101 ? 7.498 9.193 14.201 1.00 52.38 101 PRO A N 1
ATOM 808 C CA . PRO A 1 101 ? 6.959 10.539 14.303 1.00 52.38 101 PRO A CA 1
ATOM 809 C C . PRO A 1 101 ? 8.040 11.465 14.865 1.00 52.38 101 PRO A C 1
ATOM 811 O O . PRO A 1 101 ? 8.501 11.277 15.992 1.00 52.38 101 PRO A O 1
ATOM 814 N N . SER A 1 102 ? 8.440 12.462 14.073 1.00 54.09 102 SER A N 1
ATOM 815 C CA . SER A 1 102 ? 9.113 13.639 14.610 1.00 54.09 102 SER A CA 1
ATOM 816 C C . SER A 1 102 ? 8.083 14.321 15.502 1.00 54.09 102 SER A C 1
ATOM 818 O O . SER A 1 102 ? 7.127 14.910 15.000 1.00 54.09 102 SER A O 1
ATOM 820 N N . ARG A 1 103 ? 8.201 14.106 16.812 1.00 51.44 103 ARG A N 1
ATOM 821 C CA . ARG A 1 103 ? 7.561 14.989 17.782 1.00 51.44 103 ARG A CA 1
ATOM 822 C C . ARG A 1 103 ? 8.159 16.382 17.661 1.00 51.44 103 ARG A C 1
ATOM 824 O O . ARG A 1 103 ? 9.366 16.465 17.333 1.00 51.44 103 ARG A O 1
#

InterPro domains:
  IPR039891 von Willebrand factor A domain-containing protein 8 [PTHR21610] (8-103)

Mean predicted aligned error: 15.12 Å

Foldseek 3Di:
DDDVVVVVVVVVVVCCVVVVDPDDCPPDPVVPPPDQDWDDLPPAIDTDDDDPDPVPDDPDPFDQPPHRGDDDPPVRSVVVRVVRVCVVVVHDDDDDDDPDDPD

Solvent-accessible surface area (backbone atoms only — not comparable to full-atom values): 7091 Å² total; per-residue (Å²): 132,92,54,69,71,59,55,52,54,52,50,53,51,49,52,57,66,74,58,78,65,96,67,78,91,68,80,70,69,82,77,65,78,75,64,88,47,65,50,68,55,88,94,47,74,48,74,62,72,85,66,94,58,66,87,78,54,90,73,85,82,72,57,67,56,102,85,43,67,56,84,70,50,72,66,57,52,52,50,54,38,52,53,52,53,36,52,77,71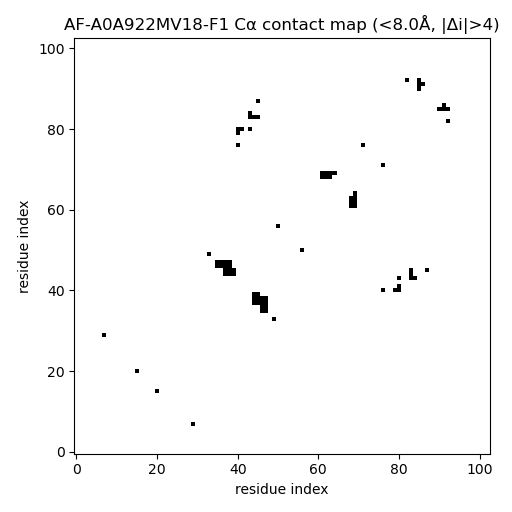,71,46,89,82,82,90,83,74,76,94,65,85,83,123

Radius of gyration: 18.77 Å; Cα contacts (8 Å, |Δi|>4): 41; chains: 1; bounding box: 37×52×33 Å

Organism: Spodoptera exigua (NCBI:txid7107)

pLDDT: mean 72.04, std 15.57, range [40.59, 93.69]

Secondary structure (DSSP, 8-state):
---HHHHHHHHHHHHHHHH---------GGG------EEEETTEEEEPPPPS-GGGS--SSS-EETTEE----HHHHHHHHHHHHHHHTT------S-SS---

Sequence (103 aa):
MYNPAITVRRIDVLIRILGNRKVILAANPVRSYSSEDKVTIGDVSKEIKSPKKVEYVPRKYLTIEDTEIKSLSQSTLRNLRWMMQKDLLGQDMFLLGRPGPSR